Protein AF-A0AAN6F2I3-F1 (afdb_monomer_lite)

Radius of gyration: 40.28 Å; chains: 1; bounding box: 89×44×110 Å

pLDDT: mean 79.81, std 18.04, range [42.03, 98.75]

Sequence (173 aa):
MAETFLTNSAEDGSGARQRSKIVDVCNLVVGLQQGQFQLVSQMETLVLAQKQLLLAQEQLEQRVATLVEELREQRQAACPGTGMAGPALRFDAGSRLTGTFELLEMLLRELPNETTLVFQRVNNQFKSVVAESCLLQHKLFFETGPLALSPVDLILNPVLTKKSPTATELDVN

Structure (mmCIF, N/CA/C/O backbone):
data_AF-A0AAN6F2I3-F1
#
_entry.id   AF-A0AAN6F2I3-F1
#
loop_
_atom_site.group_PDB
_atom_site.id
_atom_site.type_symbol
_atom_site.label_atom_id
_atom_site.label_alt_id
_atom_site.label_comp_id
_atom_site.label_asym_id
_atom_site.label_entity_id
_atom_site.label_seq_id
_atom_site.pdbx_PDB_ins_code
_atom_site.Cartn_x
_atom_site.Cartn_y
_atom_site.Cartn_z
_atom_site.occupancy
_atom_site.B_iso_or_equiv
_atom_site.auth_seq_id
_atom_site.auth_comp_id
_atom_site.auth_asym_id
_atom_site.auth_atom_id
_atom_site.pdbx_PDB_model_num
ATOM 1 N N . MET A 1 1 ? -25.743 -15.311 76.549 1.00 42.03 1 MET A N 1
ATOM 2 C CA . MET A 1 1 ? -26.401 -14.048 76.946 1.00 42.03 1 MET A CA 1
ATOM 3 C C . MET A 1 1 ? -26.575 -13.271 75.658 1.00 42.03 1 MET A C 1
ATOM 5 O O . MET A 1 1 ? -25.568 -12.987 75.031 1.00 42.03 1 MET A O 1
ATOM 9 N N . ALA A 1 2 ? -27.748 -13.428 75.039 1.00 50.75 2 ALA A N 1
ATOM 10 C CA . ALA A 1 2 ? -28.833 -12.432 75.050 1.00 50.75 2 ALA A CA 1
ATOM 11 C C . ALA A 1 2 ? -28.412 -11.235 74.172 1.00 50.75 2 ALA A C 1
ATOM 13 O O . ALA A 1 2 ? -27.363 -10.661 74.403 1.00 50.75 2 ALA A O 1
ATOM 14 N N . GLU A 1 3 ? -29.108 -10.879 73.099 1.00 46.84 3 GLU A N 1
ATOM 15 C CA . GLU A 1 3 ? -30.545 -10.634 73.068 1.00 46.84 3 GLU A CA 1
ATOM 16 C C . GLU A 1 3 ? -31.153 -10.925 71.689 1.00 46.84 3 GLU A C 1
ATOM 18 O O . GLU A 1 3 ? -30.798 -10.346 70.666 1.00 46.84 3 GLU A O 1
ATOM 23 N N . THR A 1 4 ? -32.129 -11.825 71.699 1.00 57.75 4 THR A N 1
ATOM 24 C CA . THR A 1 4 ? -33.273 -11.844 70.791 1.00 57.75 4 THR A CA 1
ATOM 25 C C . THR A 1 4 ? -34.166 -10.653 71.114 1.00 57.75 4 THR A C 1
ATOM 27 O O . THR A 1 4 ? -34.719 -10.613 72.212 1.00 57.75 4 THR A O 1
ATOM 30 N N . PHE A 1 5 ? -34.366 -9.734 70.172 1.00 56.53 5 PHE A N 1
ATOM 31 C CA . PHE A 1 5 ? -35.461 -8.772 70.245 1.00 56.53 5 PHE A CA 1
ATOM 32 C C . PHE A 1 5 ? -36.005 -8.410 68.862 1.00 56.53 5 PHE A C 1
ATOM 34 O O . PHE A 1 5 ? -35.253 -8.218 67.910 1.00 56.53 5 PHE A O 1
ATOM 41 N N . LEU A 1 6 ? -37.332 -8.244 68.862 1.00 49.88 6 LEU A N 1
ATOM 42 C CA . LEU A 1 6 ? -38.238 -7.664 67.864 1.00 49.88 6 LEU A CA 1
ATOM 43 C C . LEU A 1 6 ? -38.905 -8.677 66.921 1.00 49.88 6 LEU A C 1
ATOM 45 O O . LEU A 1 6 ? -38.376 -9.050 65.883 1.00 49.88 6 LEU A O 1
ATOM 49 N N . THR A 1 7 ? -39.988 -9.321 67.364 1.00 54.44 7 THR A N 1
ATOM 50 C CA . THR A 1 7 ? -41.394 -8.842 67.365 1.00 54.44 7 THR A CA 1
ATOM 51 C C . THR A 1 7 ? -41.930 -8.508 65.977 1.00 54.44 7 THR A C 1
ATOM 53 O O . THR A 1 7 ? -41.748 -7.412 65.452 1.00 54.44 7 THR A O 1
ATOM 56 N N . ASN A 1 8 ? -42.666 -9.487 65.454 1.00 47.75 8 ASN A N 1
ATOM 57 C CA . ASN A 1 8 ? -43.595 -9.389 64.341 1.00 47.75 8 ASN A CA 1
ATOM 58 C C . ASN A 1 8 ? -44.690 -8.358 64.664 1.00 47.75 8 ASN A C 1
ATOM 60 O O . ASN A 1 8 ? -45.536 -8.611 65.523 1.00 47.75 8 ASN A O 1
ATOM 64 N N . SER A 1 9 ? -44.674 -7.218 63.973 1.00 52.00 9 SER A N 1
ATOM 65 C CA . SER A 1 9 ? -45.794 -6.272 63.923 1.00 52.00 9 SER A CA 1
ATOM 66 C C . SER A 1 9 ? -46.546 -6.443 62.608 1.00 52.00 9 SER A C 1
ATOM 68 O O . SER A 1 9 ? -45.938 -6.584 61.549 1.00 52.00 9 SER A O 1
ATOM 70 N N . ALA A 1 10 ? -47.871 -6.454 62.726 1.00 53.94 10 ALA A N 1
ATOM 71 C CA . ALA A 1 10 ? -48.843 -6.724 61.681 1.00 53.94 10 ALA A CA 1
ATOM 72 C C . ALA A 1 10 ? -48.691 -5.818 60.447 1.00 53.94 10 ALA A C 1
ATOM 74 O O . ALA A 1 10 ? -48.431 -4.618 60.547 1.00 53.94 10 ALA A O 1
ATOM 75 N N . GLU A 1 11 ? -48.866 -6.438 59.284 1.00 54.47 11 GLU A N 1
ATOM 76 C CA . GLU A 1 11 ? -48.701 -5.860 57.959 1.00 54.47 11 GLU A CA 1
ATOM 77 C C . GLU A 1 11 ? -49.882 -4.961 57.564 1.00 54.47 11 GLU A C 1
ATOM 79 O O . GLU A 1 11 ? -50.941 -5.438 57.162 1.00 54.47 11 GLU A O 1
ATOM 84 N N . ASP A 1 12 ? -49.662 -3.647 57.582 1.00 56.66 12 ASP A N 1
ATOM 85 C CA . ASP A 1 12 ? -50.376 -2.723 56.701 1.00 56.66 12 ASP A CA 1
ATOM 86 C C . ASP A 1 12 ? -49.749 -2.819 55.296 1.00 56.66 12 ASP A C 1
ATOM 88 O O . ASP A 1 12 ? -48.651 -2.311 55.036 1.00 56.66 12 ASP A O 1
ATOM 92 N N . GLY A 1 13 ? -50.446 -3.471 54.358 1.00 57.22 13 GLY A N 1
ATOM 93 C CA . GLY A 1 13 ? -49.983 -3.789 52.991 1.00 57.22 13 GLY A CA 1
ATOM 94 C C . GLY A 1 13 ? -49.623 -2.595 52.085 1.00 57.22 13 GLY A C 1
ATOM 95 O O . GLY A 1 13 ? -49.248 -2.780 50.926 1.00 57.22 13 GLY A O 1
ATOM 96 N N . SER A 1 14 ? -49.693 -1.366 52.598 1.00 58.44 14 SER A N 1
ATOM 97 C CA . SER A 1 14 ? -49.269 -0.142 51.908 1.00 58.44 14 SER A CA 1
ATOM 98 C C . SER A 1 14 ? -47.739 0.056 51.934 1.00 58.44 14 SER A C 1
ATOM 100 O O . SER A 1 14 ? -47.150 0.525 50.957 1.00 58.44 14 SER A O 1
ATOM 102 N N . GLY A 1 15 ? -47.053 -0.386 52.999 1.00 60.25 15 GLY A N 1
ATOM 103 C CA . GLY A 1 15 ? -45.609 -0.162 53.180 1.00 60.25 15 GLY A CA 1
ATOM 104 C C . GLY A 1 15 ? -44.704 -0.996 52.261 1.00 60.25 15 GLY A C 1
ATOM 105 O O . GLY A 1 15 ? -43.630 -0.540 51.857 1.00 60.25 15 GLY A O 1
ATOM 106 N N . ALA A 1 16 ? -45.143 -2.196 51.867 1.00 63.47 16 ALA A N 1
ATOM 107 C CA . ALA A 1 16 ? -44.365 -3.097 51.012 1.00 63.47 16 ALA A CA 1
ATOM 108 C C . ALA A 1 16 ? -44.153 -2.528 49.595 1.00 63.47 16 ALA A C 1
ATOM 110 O O . ALA A 1 16 ? -43.057 -2.617 49.037 1.00 63.47 16 ALA A O 1
ATOM 111 N N . ARG A 1 17 ? -45.166 -1.846 49.035 1.00 68.50 17 ARG A N 1
ATOM 112 C CA . ARG A 1 17 ? -45.063 -1.206 47.711 1.00 68.50 17 ARG A CA 1
ATOM 113 C C . ARG A 1 17 ? -44.094 -0.027 47.691 1.00 68.50 17 ARG A C 1
ATOM 115 O O . ARG A 1 17 ? -43.476 0.230 46.660 1.00 68.50 17 ARG A O 1
ATOM 122 N N . GLN A 1 18 ? -43.953 0.694 48.801 1.00 71.50 18 GLN A N 1
ATOM 123 C CA . GLN A 1 18 ? -43.062 1.852 48.869 1.00 71.50 18 GLN A CA 1
ATOM 124 C C . GLN A 1 18 ? -41.592 1.436 49.023 1.00 71.50 18 GLN A C 1
ATOM 126 O O . GLN A 1 18 ? -40.721 2.066 48.428 1.00 71.50 18 GLN A O 1
ATOM 131 N N . ARG A 1 19 ? -41.318 0.327 49.726 1.00 76.31 19 ARG A N 1
ATOM 132 C CA . ARG A 1 19 ? -39.964 -0.244 49.837 1.00 76.31 19 ARG A CA 1
ATOM 133 C C . ARG A 1 19 ? -39.429 -0.768 48.502 1.00 76.31 19 ARG A C 1
ATOM 135 O O . ARG A 1 19 ? -38.264 -0.529 48.204 1.00 76.31 19 ARG A O 1
ATOM 142 N N . SER A 1 20 ? -40.276 -1.388 47.675 1.00 82.38 20 SER A N 1
ATOM 143 C CA . SER A 1 20 ? -39.882 -1.862 46.334 1.00 82.38 20 SER A CA 1
ATOM 144 C C . SER A 1 20 ? -39.335 -0.728 45.460 1.00 82.38 20 SER A C 1
ATOM 146 O O . SER A 1 20 ? -38.250 -0.845 44.904 1.00 82.38 20 SER A O 1
ATOM 148 N N . LYS A 1 21 ? -40.029 0.418 45.419 1.00 86.44 21 LYS A N 1
ATOM 149 C CA . LYS A 1 21 ? -39.630 1.561 44.580 1.00 86.44 21 LYS A CA 1
ATOM 150 C C . LYS A 1 21 ? -38.278 2.159 44.976 1.00 86.44 21 LYS A C 1
ATOM 152 O O . LYS A 1 21 ? -37.558 2.649 44.115 1.00 86.44 21 LYS A O 1
ATOM 157 N N . ILE A 1 22 ? -37.936 2.141 46.266 1.00 84.69 22 ILE A N 1
ATOM 158 C CA . ILE A 1 22 ? -36.651 2.667 46.754 1.00 84.69 22 ILE A CA 1
ATOM 159 C C . ILE A 1 22 ? -35.502 1.763 46.296 1.00 84.69 22 ILE A C 1
ATOM 161 O O . ILE A 1 22 ? -34.487 2.267 45.824 1.00 84.69 22 ILE A O 1
ATOM 165 N N . VAL A 1 23 ? -35.680 0.441 46.377 1.00 88.44 23 VAL A N 1
ATOM 166 C CA . VAL A 1 23 ? -34.676 -0.533 45.921 1.00 88.44 23 VAL A CA 1
ATOM 167 C C . VAL A 1 23 ? -34.425 -0.397 44.417 1.00 88.44 23 VAL A C 1
ATOM 169 O O . VAL A 1 23 ? -33.270 -0.368 43.996 1.00 88.44 23 VAL A O 1
ATOM 172 N N . ASP A 1 24 ? -35.481 -0.220 43.621 1.00 92.00 24 ASP A N 1
ATOM 173 C CA . ASP A 1 24 ? -35.364 -0.040 42.168 1.00 92.00 24 ASP A CA 1
ATOM 174 C C . ASP A 1 24 ? -34.575 1.230 41.803 1.00 92.00 24 ASP A C 1
ATOM 176 O O . ASP A 1 24 ? -33.697 1.196 40.939 1.00 92.00 24 ASP A O 1
ATOM 180 N N . VAL A 1 25 ? -34.825 2.344 42.504 1.00 92.00 25 VAL A N 1
ATOM 181 C CA . VAL A 1 25 ? -34.080 3.600 42.304 1.00 92.00 25 VAL A CA 1
ATOM 182 C C . VAL A 1 25 ? -32.615 3.448 42.720 1.00 92.00 25 VAL A C 1
ATOM 184 O O . VAL A 1 25 ? -31.730 3.890 41.988 1.00 92.00 25 VAL A O 1
ATOM 187 N N . CYS A 1 26 ? -32.329 2.795 43.851 1.00 92.00 26 CYS A N 1
ATOM 188 C CA . CYS A 1 26 ? -30.953 2.543 44.285 1.00 92.00 26 CYS A CA 1
ATOM 189 C C . CYS A 1 26 ? -30.178 1.692 43.267 1.00 92.00 26 CYS A C 1
ATOM 191 O O . CYS A 1 26 ? -29.056 2.048 42.911 1.00 92.00 26 CYS A O 1
ATOM 193 N N . ASN A 1 27 ? -30.785 0.622 42.746 1.00 92.94 27 ASN A N 1
ATOM 194 C CA . ASN A 1 27 ? -30.164 -0.231 41.730 1.00 92.94 27 ASN A CA 1
ATOM 195 C C . ASN A 1 27 ? -29.877 0.537 40.432 1.00 92.94 27 ASN A C 1
ATOM 197 O O . ASN A 1 27 ? -28.807 0.372 39.846 1.00 92.94 27 ASN A O 1
ATOM 201 N N . LEU A 1 28 ? -30.792 1.416 40.007 1.00 94.69 28 LEU A N 1
ATOM 202 C CA . LEU A 1 28 ? -30.591 2.258 38.827 1.00 94.69 28 LEU A CA 1
ATOM 203 C C . LEU A 1 28 ? -29.413 3.228 39.008 1.00 94.69 28 LEU A C 1
ATOM 205 O O . LEU A 1 28 ? -28.591 3.370 38.104 1.00 94.69 28 LEU A O 1
ATOM 209 N N . VAL A 1 29 ? -29.306 3.874 40.174 1.00 95.00 29 VAL A N 1
ATOM 210 C CA . VAL A 1 29 ? -28.205 4.806 40.474 1.00 95.00 29 VAL A CA 1
ATOM 211 C C . VAL A 1 29 ? -26.861 4.079 40.507 1.00 95.00 29 VAL A C 1
ATOM 213 O O . VAL A 1 29 ? -25.897 4.564 39.916 1.00 95.00 29 VAL A O 1
ATOM 216 N N . VAL A 1 30 ? -26.796 2.901 41.135 1.00 94.75 30 VAL A N 1
ATOM 217 C CA . VAL A 1 30 ? -25.574 2.080 41.165 1.00 94.75 30 VAL A CA 1
ATOM 218 C C . VAL A 1 30 ? -25.179 1.643 39.754 1.00 94.75 30 VAL A C 1
ATOM 220 O O . VAL A 1 30 ? -24.015 1.778 39.381 1.00 94.75 30 VAL A O 1
ATOM 223 N N . GLY A 1 31 ? -26.141 1.199 38.939 1.00 94.94 31 GLY A N 1
ATOM 224 C CA . GLY A 1 31 ? -25.890 0.828 37.545 1.00 94.94 31 GLY A CA 1
ATOM 225 C C . GLY A 1 31 ? -25.352 1.993 36.707 1.00 94.94 31 GLY A C 1
ATOM 226 O O . GLY A 1 31 ? -24.391 1.822 35.957 1.00 94.94 31 GLY A O 1
ATOM 227 N N . LEU A 1 32 ? -25.909 3.197 36.878 1.00 95.69 32 LEU A N 1
ATOM 228 C CA . LEU A 1 32 ? -25.421 4.407 36.206 1.00 95.69 32 LEU A CA 1
ATOM 229 C C . LEU A 1 32 ? -24.001 4.782 36.645 1.00 95.69 32 LEU A C 1
ATOM 231 O O . LEU A 1 32 ? -23.166 5.088 35.794 1.00 95.69 32 LEU A O 1
ATOM 235 N N . GLN A 1 33 ? -23.702 4.725 37.945 1.00 93.25 33 GLN A N 1
ATOM 236 C CA . GLN A 1 33 ? -22.355 4.998 38.456 1.00 93.25 33 GLN A CA 1
ATOM 237 C C . GLN A 1 33 ? -21.333 3.979 37.942 1.00 93.25 33 GLN A C 1
ATOM 239 O O . GLN A 1 33 ? -20.237 4.358 37.526 1.00 93.25 33 GLN A O 1
ATOM 244 N N . GLN A 1 34 ? -21.698 2.696 37.906 1.00 94.50 34 GLN A N 1
ATOM 245 C CA . GLN A 1 34 ? -20.832 1.644 37.383 1.00 94.50 34 GLN A CA 1
ATOM 246 C C . GLN A 1 34 ? -20.574 1.818 35.880 1.00 94.50 34 GLN A C 1
ATOM 248 O O . GLN A 1 34 ? -19.431 1.699 35.438 1.00 94.50 34 GLN A O 1
ATOM 253 N N . GLY A 1 35 ? -21.605 2.177 35.108 1.00 95.31 35 GLY A N 1
ATOM 254 C CA . GLY A 1 35 ? -21.466 2.499 33.687 1.00 95.31 35 GLY A CA 1
ATOM 255 C C . GLY A 1 35 ? -20.547 3.699 33.438 1.00 95.31 35 GLY A C 1
ATOM 256 O O . GLY A 1 35 ? -19.695 3.646 32.553 1.00 95.31 35 GLY A O 1
ATOM 257 N N . GLN A 1 36 ? -20.653 4.757 34.251 1.00 95.94 36 GLN A N 1
ATOM 258 C CA . GLN A 1 36 ? -19.755 5.914 34.164 1.00 95.94 36 GLN A CA 1
ATOM 259 C C . GLN A 1 36 ? -18.302 5.544 34.473 1.00 95.94 36 GLN A C 1
ATOM 261 O O . GLN A 1 36 ? -17.404 5.942 33.732 1.00 95.94 36 GLN A O 1
ATOM 266 N N . PHE A 1 37 ? -18.061 4.750 35.520 1.00 97.25 37 PHE A N 1
ATOM 267 C CA . PHE A 1 37 ? -16.713 4.287 35.853 1.00 97.25 37 PHE A CA 1
ATOM 268 C C . PHE A 1 37 ? -16.102 3.448 34.722 1.00 97.25 37 PHE A C 1
ATOM 270 O O . PHE A 1 37 ? -14.944 3.643 34.349 1.00 97.25 37 PHE A O 1
ATOM 277 N N . GLN A 1 38 ? -16.896 2.557 34.122 1.00 96.69 38 GLN A N 1
ATOM 278 C CA . GLN A 1 38 ? -16.449 1.737 33.000 1.00 96.69 38 GLN A CA 1
ATOM 279 C C . GLN A 1 38 ? -16.112 2.585 31.766 1.00 96.69 38 GLN A C 1
ATOM 281 O O . GLN A 1 38 ? -15.097 2.331 31.120 1.00 96.69 38 GLN A O 1
ATOM 286 N N . LEU A 1 39 ? -16.911 3.616 31.468 1.00 97.75 39 LEU A N 1
ATOM 287 C CA . LEU A 1 39 ? -16.648 4.541 30.362 1.00 97.75 39 LEU A CA 1
ATOM 288 C C . LEU A 1 39 ? -15.332 5.308 30.564 1.00 97.75 39 LEU A C 1
ATOM 290 O O . LEU A 1 39 ? -14.537 5.418 29.633 1.00 97.75 39 LEU A O 1
ATOM 294 N N . VAL A 1 40 ? -15.077 5.807 31.779 1.00 97.81 40 VAL A N 1
ATOM 295 C CA . VAL A 1 40 ? -13.830 6.522 32.105 1.00 97.81 40 VAL A CA 1
ATOM 296 C C . VAL A 1 40 ? -12.627 5.594 31.960 1.00 97.81 40 VAL A C 1
ATOM 298 O O . VAL A 1 40 ? -11.662 5.952 31.287 1.00 97.81 40 VAL A O 1
ATOM 301 N N . SER A 1 41 ? -12.716 4.373 32.493 1.00 97.50 41 SER A N 1
ATOM 302 C CA . SER A 1 41 ? -11.653 3.374 32.352 1.00 97.50 41 SER A CA 1
ATOM 303 C C . SER A 1 41 ? -11.368 3.040 30.881 1.00 97.50 41 SER A C 1
ATOM 305 O O . SER A 1 41 ? -10.211 3.002 30.464 1.00 97.50 41 SER A O 1
ATOM 307 N N . GLN A 1 42 ? -12.407 2.875 30.055 1.00 98.00 42 GLN A N 1
ATOM 308 C CA . GLN A 1 42 ? -12.233 2.663 28.615 1.00 98.00 42 GLN A CA 1
ATOM 309 C C . GLN A 1 42 ? -11.566 3.862 27.936 1.00 98.00 42 GLN A C 1
ATOM 311 O O . GLN A 1 42 ? -10.655 3.680 27.126 1.00 98.00 42 GLN A O 1
ATOM 316 N N . MET A 1 43 ? -11.964 5.086 28.285 1.00 98.38 43 MET A N 1
ATOM 317 C CA . MET A 1 43 ? -11.375 6.294 27.714 1.00 98.38 43 MET A CA 1
ATOM 318 C C . MET A 1 43 ? -9.882 6.407 28.045 1.00 98.38 43 MET A C 1
ATOM 320 O O . MET A 1 43 ? -9.087 6.719 27.162 1.00 98.38 43 MET A O 1
ATOM 324 N N . GLU A 1 44 ? -9.476 6.071 29.270 1.00 98.25 44 GLU A N 1
ATOM 325 C CA . GLU A 1 44 ? -8.062 6.031 29.661 1.00 98.25 44 GLU A CA 1
ATOM 326 C C . GLU A 1 44 ? -7.268 5.010 28.840 1.00 98.25 44 GLU A C 1
ATOM 328 O O . GLU A 1 44 ? -6.194 5.334 28.328 1.00 98.25 44 GLU A O 1
ATOM 333 N N . THR A 1 45 ? -7.809 3.801 28.641 1.00 98.00 45 THR A N 1
ATOM 334 C CA . THR A 1 45 ? -7.142 2.787 27.805 1.00 98.00 45 THR A CA 1
ATOM 335 C C . THR A 1 45 ? -6.989 3.242 26.356 1.00 98.00 45 THR A C 1
ATOM 337 O O . THR A 1 45 ? -5.941 3.019 25.748 1.00 98.00 45 THR A O 1
ATOM 340 N N . LEU A 1 46 ? -7.993 3.939 25.817 1.00 98.62 46 LEU A N 1
ATOM 341 C CA . LEU A 1 46 ? -7.975 4.448 24.450 1.00 98.62 46 LEU A CA 1
ATOM 342 C C . LEU A 1 46 ? -6.957 5.582 24.283 1.00 98.62 46 LEU A C 1
ATOM 344 O O . LEU A 1 46 ? -6.203 5.587 23.311 1.00 98.62 46 LEU A O 1
ATOM 348 N N . VAL A 1 47 ? -6.873 6.499 25.251 1.00 98.62 47 VAL A N 1
ATOM 349 C CA . VAL A 1 47 ? -5.857 7.566 25.267 1.00 98.62 47 VAL A CA 1
ATOM 350 C C . VAL A 1 47 ? -4.447 6.974 25.333 1.00 98.62 47 VAL A C 1
ATOM 352 O O . VAL A 1 47 ? -3.537 7.431 24.637 1.00 98.62 47 VAL A O 1
ATOM 355 N N . LEU A 1 48 ? -4.254 5.925 26.132 1.00 98.62 48 LEU A N 1
ATOM 356 C CA . LEU A 1 48 ? -2.958 5.265 26.263 1.00 98.62 48 LEU A CA 1
ATOM 357 C C . LEU A 1 48 ? -2.561 4.547 24.963 1.00 98.62 48 LEU A C 1
ATOM 359 O O . LEU A 1 48 ? -1.430 4.704 24.500 1.00 98.62 48 LEU A O 1
ATOM 363 N N . ALA A 1 49 ? -3.501 3.844 24.325 1.00 98.06 49 ALA A N 1
ATOM 364 C CA . ALA A 1 49 ? -3.293 3.215 23.021 1.00 98.06 49 ALA A CA 1
ATOM 365 C C . ALA A 1 49 ? -2.968 4.246 21.924 1.00 98.06 49 ALA A C 1
ATOM 367 O O . ALA A 1 49 ? -2.043 4.045 21.137 1.00 98.06 49 ALA A O 1
ATOM 368 N N . GLN A 1 50 ? -3.664 5.388 21.908 1.00 98.44 50 GLN A N 1
ATOM 369 C CA . GLN A 1 50 ? -3.389 6.474 20.966 1.00 98.44 50 GLN A CA 1
ATOM 370 C C . GLN A 1 50 ? -1.963 7.017 21.131 1.00 98.44 50 GLN A C 1
ATOM 372 O O . GLN A 1 50 ? -1.254 7.220 20.144 1.00 98.44 50 GLN A O 1
ATOM 377 N N . LYS A 1 51 ? -1.511 7.207 22.376 1.00 98.62 51 LYS A N 1
ATOM 378 C CA . LYS A 1 51 ? -0.146 7.664 22.664 1.00 98.62 51 LYS A CA 1
ATOM 379 C C . LYS A 1 51 ? 0.909 6.663 22.186 1.00 98.62 51 LYS A C 1
ATOM 381 O O . LYS A 1 51 ? 1.935 7.071 21.649 1.00 98.62 51 LYS A O 1
ATOM 386 N N . GLN A 1 52 ? 0.667 5.365 22.368 1.00 98.38 52 GLN A N 1
ATOM 387 C CA . GLN A 1 52 ? 1.571 4.321 21.874 1.00 98.38 52 GLN A CA 1
ATOM 388 C C . GLN A 1 52 ? 1.670 4.329 20.346 1.00 98.38 52 GLN A C 1
ATOM 390 O O . GLN A 1 52 ? 2.767 4.202 19.808 1.00 98.38 52 GLN A O 1
ATOM 395 N N . LEU A 1 53 ? 0.547 4.529 19.652 1.00 98.62 53 LEU A N 1
ATOM 396 C CA . LEU A 1 53 ? 0.522 4.592 18.193 1.00 98.62 53 LEU A CA 1
ATOM 397 C C . LEU A 1 53 ? 1.308 5.795 17.656 1.00 98.62 53 LEU A C 1
ATOM 399 O O . LEU A 1 53 ? 2.058 5.649 16.694 1.00 98.62 53 LEU A O 1
ATOM 403 N N . LEU A 1 54 ? 1.206 6.951 18.318 1.00 98.75 54 LEU A N 1
ATOM 404 C CA . LEU A 1 54 ? 1.980 8.142 17.959 1.00 98.75 54 LEU A CA 1
ATOM 405 C C . LEU A 1 54 ? 3.496 7.897 18.075 1.00 98.75 54 LEU A C 1
ATOM 407 O O . LEU A 1 54 ? 4.253 8.240 17.172 1.00 98.75 54 LEU A O 1
ATOM 411 N N . LEU A 1 55 ? 3.935 7.244 19.156 1.00 98.75 55 LEU A N 1
ATOM 41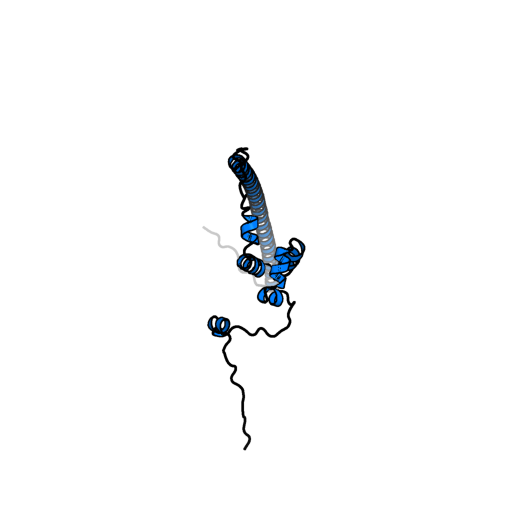2 C CA . LEU A 1 55 ? 5.346 6.887 19.343 1.00 98.75 55 LEU A CA 1
ATOM 413 C C . LEU A 1 55 ? 5.833 5.884 18.288 1.00 98.75 55 LEU A C 1
ATOM 415 O O . LEU A 1 55 ? 6.948 6.003 17.787 1.00 98.75 55 LEU A O 1
ATOM 419 N N . ALA A 1 56 ? 5.003 4.901 17.933 1.00 97.94 56 ALA A N 1
ATOM 420 C CA . ALA A 1 56 ? 5.339 3.934 16.891 1.00 97.94 56 ALA A CA 1
ATOM 421 C C . ALA A 1 56 ? 5.485 4.602 15.512 1.00 97.94 56 ALA A C 1
ATOM 423 O O . ALA A 1 56 ? 6.365 4.224 14.737 1.00 97.94 56 ALA A O 1
ATOM 424 N N . GLN A 1 57 ? 4.660 5.612 15.217 1.00 98.19 57 GLN A N 1
ATOM 425 C CA . GLN A 1 57 ? 4.775 6.395 13.988 1.00 98.19 57 GLN A CA 1
ATOM 426 C C . GLN A 1 57 ? 6.107 7.153 13.928 1.00 98.19 57 GLN A C 1
ATOM 428 O O . GLN A 1 57 ? 6.812 7.057 12.926 1.00 98.19 57 GLN A O 1
ATOM 433 N N . GLU A 1 58 ? 6.489 7.841 15.006 1.00 98.62 58 GLU A N 1
ATOM 434 C CA . GLU A 1 58 ? 7.757 8.580 15.068 1.00 98.62 58 GLU A CA 1
ATOM 435 C C . GLU A 1 58 ? 8.967 7.653 14.852 1.00 98.62 58 GLU A C 1
ATOM 437 O O . GLU A 1 58 ? 9.892 7.973 14.105 1.00 98.62 58 GLU A O 1
ATOM 442 N N . GLN A 1 59 ? 8.938 6.450 15.432 1.00 98.56 59 GLN A N 1
ATOM 443 C CA . GLN A 1 59 ? 9.984 5.447 15.210 1.00 98.56 59 GLN A CA 1
ATOM 444 C C . GLN A 1 59 ? 10.067 4.984 13.750 1.00 98.56 59 GLN A C 1
ATOM 446 O O . GLN A 1 59 ? 11.162 4.724 13.243 1.00 98.56 59 GLN A O 1
ATOM 451 N N . LEU A 1 60 ? 8.927 4.859 13.066 1.00 98.38 60 LEU A N 1
ATOM 452 C CA . LEU A 1 60 ? 8.905 4.486 11.656 1.00 98.38 60 LEU A CA 1
ATOM 453 C C . LEU A 1 60 ? 9.492 5.601 10.784 1.00 98.38 60 LEU A C 1
ATOM 455 O O . LEU A 1 60 ? 10.289 5.312 9.895 1.00 98.38 60 LEU A O 1
ATOM 459 N N . GLU A 1 61 ? 9.154 6.858 11.069 1.00 98.19 61 GLU A N 1
ATOM 460 C CA . GLU A 1 61 ? 9.705 8.023 10.366 1.00 98.19 61 GLU A CA 1
ATOM 461 C C . GLU A 1 61 ? 11.228 8.109 10.533 1.00 98.19 61 GLU A C 1
ATOM 463 O O . GLU A 1 61 ? 11.949 8.288 9.549 1.00 98.19 61 GLU A O 1
ATOM 468 N N . GLN A 1 62 ? 11.736 7.865 11.745 1.00 98.50 62 GLN A N 1
ATOM 469 C CA . GLN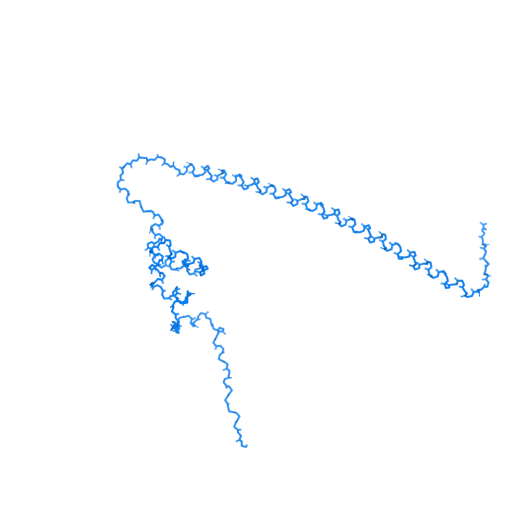 A 1 62 ? 13.177 7.780 12.003 1.00 98.50 62 GLN A CA 1
ATOM 470 C C . GLN A 1 62 ? 13.837 6.651 11.198 1.00 98.50 62 GLN A C 1
ATOM 472 O O . GLN A 1 62 ? 14.869 6.870 10.565 1.00 98.50 62 GLN A O 1
ATOM 477 N N . ARG A 1 63 ? 13.226 5.458 11.152 1.00 98.38 63 ARG A N 1
ATOM 478 C CA . ARG A 1 63 ? 13.737 4.331 10.351 1.00 98.38 63 ARG A CA 1
ATOM 479 C C . ARG A 1 63 ? 13.763 4.636 8.858 1.00 98.38 63 ARG A C 1
ATOM 481 O O . ARG A 1 63 ? 14.728 4.278 8.187 1.00 98.38 63 ARG A O 1
ATOM 488 N N . VAL A 1 64 ? 12.722 5.281 8.334 1.00 98.31 64 VAL A N 1
ATOM 489 C CA . VAL A 1 64 ? 12.673 5.693 6.926 1.00 98.31 64 VAL A CA 1
ATOM 490 C C . VAL A 1 64 ? 13.792 6.690 6.630 1.00 98.31 64 VAL A C 1
ATOM 492 O O . VAL A 1 64 ? 14.489 6.519 5.634 1.00 98.31 64 VAL A O 1
ATOM 495 N N . ALA A 1 65 ? 14.024 7.672 7.506 1.00 97.94 65 ALA A N 1
ATOM 496 C CA . ALA A 1 65 ? 15.122 8.624 7.344 1.00 97.94 65 ALA A CA 1
ATOM 497 C C . ALA A 1 65 ? 16.497 7.929 7.316 1.00 97.94 65 ALA A C 1
ATOM 499 O O . ALA A 1 65 ? 17.311 8.226 6.443 1.00 97.94 65 ALA A O 1
ATOM 500 N N . THR A 1 66 ? 16.736 6.955 8.201 1.00 98.19 66 THR A N 1
ATOM 501 C CA . THR A 1 66 ? 17.979 6.163 8.198 1.00 98.19 66 THR A CA 1
ATOM 502 C C . THR A 1 66 ? 18.161 5.385 6.895 1.00 98.19 66 THR A C 1
ATOM 504 O O . THR A 1 66 ? 19.220 5.470 6.279 1.00 98.19 66 THR A O 1
ATOM 507 N N . LEU A 1 67 ? 17.124 4.684 6.424 1.00 98.19 67 LEU A N 1
ATOM 508 C CA . LEU A 1 67 ? 17.190 3.915 5.174 1.00 98.19 67 LEU A CA 1
ATOM 509 C C . LEU A 1 67 ? 17.442 4.802 3.948 1.00 98.19 67 LEU A C 1
ATOM 511 O O . LEU A 1 67 ? 18.112 4.383 3.003 1.00 98.19 67 LEU A O 1
ATOM 515 N N . VAL A 1 68 ? 16.906 6.025 3.943 1.00 97.94 68 VAL A N 1
ATOM 516 C CA . VAL A 1 68 ? 17.142 6.989 2.863 1.00 97.94 68 VAL A CA 1
ATOM 517 C C . VAL A 1 68 ? 18.611 7.409 2.815 1.00 97.94 68 VAL A C 1
ATOM 519 O O . VAL A 1 68 ? 19.185 7.430 1.724 1.00 97.94 68 VAL A O 1
ATOM 522 N N . GLU A 1 69 ? 19.239 7.690 3.960 1.00 97.62 69 GLU A N 1
ATOM 523 C CA . GLU A 1 69 ? 20.671 8.009 3.999 1.00 97.62 69 GLU A CA 1
ATOM 524 C C . GLU A 1 69 ? 21.543 6.802 3.628 1.00 97.62 69 GLU A C 1
ATOM 526 O O . GLU A 1 69 ? 22.452 6.950 2.813 1.00 97.62 69 GLU A O 1
ATOM 531 N N . GLU A 1 70 ? 21.216 5.591 4.088 1.00 96.69 70 GLU A N 1
ATOM 532 C CA . GLU A 1 70 ? 21.927 4.369 3.675 1.00 96.69 70 GLU A CA 1
ATOM 533 C C . GLU A 1 70 ? 21.862 4.151 2.152 1.00 96.69 70 GLU A C 1
ATOM 535 O O . GLU A 1 70 ? 22.873 3.866 1.505 1.00 96.69 70 GLU A O 1
ATOM 540 N N . LEU A 1 71 ? 20.690 4.338 1.535 1.00 94.75 71 LEU A N 1
ATOM 541 C CA . LEU A 1 71 ? 20.545 4.270 0.076 1.00 94.75 71 LEU A CA 1
ATOM 542 C C . LEU A 1 71 ? 21.337 5.372 -0.637 1.00 94.75 71 LEU A C 1
ATOM 544 O O . LEU A 1 71 ? 21.869 5.151 -1.732 1.00 94.75 71 LEU A O 1
ATOM 548 N N . ARG A 1 72 ? 21.420 6.566 -0.042 1.00 95.50 72 ARG A N 1
ATOM 549 C CA . ARG A 1 72 ? 22.216 7.680 -0.567 1.00 95.50 72 ARG A CA 1
ATOM 550 C C . ARG A 1 72 ? 23.704 7.334 -0.561 1.00 95.50 72 ARG A C 1
ATOM 552 O O . ARG A 1 72 ? 24.375 7.567 -1.567 1.00 95.50 72 ARG A O 1
ATOM 559 N N . GLU A 1 73 ? 24.199 6.734 0.517 1.00 93.50 73 GLU A N 1
ATOM 560 C CA . GLU A 1 73 ? 25.581 6.258 0.641 1.00 93.50 73 GLU A CA 1
ATOM 561 C C . GLU A 1 73 ? 25.888 5.136 -0.358 1.00 93.50 73 GLU A C 1
ATOM 563 O O . GLU A 1 73 ? 26.893 5.204 -1.070 1.00 93.50 73 GLU A O 1
ATOM 568 N N . GLN A 1 74 ? 24.985 4.161 -0.515 1.00 91.88 74 GLN A N 1
ATOM 569 C CA . GLN A 1 74 ? 25.128 3.102 -1.523 1.00 91.88 74 GLN A CA 1
ATOM 570 C C . GLN A 1 74 ? 25.221 3.669 -2.945 1.00 91.88 74 GLN A C 1
ATOM 572 O O . GLN A 1 74 ? 26.055 3.230 -3.738 1.00 91.88 74 GLN A O 1
ATOM 577 N N . ARG A 1 75 ? 24.407 4.683 -3.273 1.00 87.62 75 ARG A N 1
ATOM 578 C CA . ARG A 1 75 ? 24.476 5.364 -4.575 1.00 87.62 75 ARG A CA 1
ATOM 579 C C . ARG A 1 75 ? 25.795 6.103 -4.785 1.00 87.62 75 ARG A C 1
ATOM 581 O O . ARG A 1 75 ? 26.292 6.120 -5.906 1.00 87.62 75 ARG A O 1
ATOM 588 N N . GLN A 1 76 ? 26.363 6.702 -3.741 1.00 88.06 76 GLN A N 1
ATOM 589 C CA . GLN A 1 76 ? 27.664 7.371 -3.838 1.00 88.06 76 GLN A CA 1
ATOM 590 C C . GLN A 1 76 ? 28.809 6.375 -4.013 1.00 88.06 76 GLN A C 1
ATOM 592 O O . GLN A 1 76 ? 29.690 6.609 -4.838 1.00 88.06 76 GLN A O 1
ATOM 597 N N . ALA A 1 77 ? 28.767 5.242 -3.310 1.00 85.31 77 ALA A N 1
ATOM 598 C CA . ALA A 1 77 ? 29.743 4.168 -3.469 1.00 85.31 77 ALA A CA 1
ATOM 599 C C . ALA A 1 77 ? 29.669 3.501 -4.859 1.00 85.31 77 ALA A C 1
ATOM 601 O O . ALA A 1 77 ? 30.687 3.074 -5.399 1.00 85.31 77 ALA A O 1
ATOM 602 N N . ALA A 1 78 ? 28.479 3.450 -5.467 1.00 76.94 78 ALA A N 1
ATOM 603 C CA . ALA A 1 78 ? 28.242 2.852 -6.782 1.00 76.94 78 ALA A CA 1
ATOM 604 C C . ALA A 1 78 ? 28.561 3.770 -7.981 1.00 76.94 78 ALA A C 1
ATOM 606 O O . ALA A 1 78 ? 28.323 3.373 -9.122 1.00 76.94 78 ALA A O 1
ATOM 607 N N . CYS A 1 79 ? 29.114 4.967 -7.762 1.00 55.91 79 CYS A N 1
ATOM 608 C CA . CYS A 1 79 ? 29.650 5.823 -8.822 1.00 55.91 79 CYS A CA 1
ATOM 609 C C . CYS A 1 79 ? 31.176 5.642 -8.935 1.00 55.91 79 CYS A C 1
ATOM 611 O O . CYS A 1 79 ? 31.923 6.462 -8.394 1.00 55.91 79 CYS A O 1
ATOM 613 N N . PRO A 1 80 ? 31.691 4.625 -9.657 1.00 56.19 80 PRO A N 1
ATOM 614 C CA . PRO A 1 80 ? 33.091 4.613 -10.028 1.00 56.19 80 PRO A CA 1
ATOM 615 C C . PRO A 1 80 ? 33.302 5.745 -11.033 1.00 56.19 80 PRO A C 1
ATOM 617 O O . PRO A 1 80 ? 32.937 5.662 -12.208 1.00 56.19 80 PRO A O 1
ATOM 620 N N . GLY A 1 81 ? 33.881 6.842 -10.552 1.00 65.25 81 GLY A N 1
ATOM 621 C CA . GLY A 1 81 ? 34.508 7.833 -11.405 1.00 65.25 81 GLY A CA 1
ATOM 622 C C . GLY A 1 81 ? 35.581 7.140 -12.235 1.00 65.25 81 GLY A C 1
ATOM 623 O O . GLY A 1 81 ? 36.692 6.901 -11.776 1.00 65.25 81 GLY A O 1
ATOM 624 N N . THR A 1 82 ? 35.254 6.776 -13.466 1.00 56.62 82 THR A N 1
ATOM 625 C CA . THR A 1 82 ? 36.248 6.419 -14.474 1.00 56.62 82 THR A CA 1
ATOM 626 C C . THR A 1 82 ? 35.842 7.094 -15.766 1.00 56.62 82 THR A C 1
ATOM 628 O O . THR A 1 82 ? 35.198 6.531 -16.648 1.00 56.62 82 THR A O 1
ATOM 631 N N . GLY A 1 83 ? 36.217 8.370 -15.841 1.00 57.50 83 GLY A N 1
ATOM 632 C CA . GLY A 1 83 ? 36.458 9.015 -17.115 1.00 57.50 83 GLY A CA 1
ATOM 633 C C . GLY A 1 83 ? 37.616 8.296 -17.794 1.00 57.50 83 GLY A C 1
ATOM 634 O O . GLY A 1 83 ? 38.766 8.520 -17.448 1.00 57.50 83 GLY A O 1
ATOM 635 N N . MET A 1 84 ? 37.299 7.427 -18.745 1.00 52.44 84 MET A N 1
ATOM 636 C CA . MET A 1 84 ? 38.188 7.087 -19.846 1.00 52.44 84 MET A CA 1
ATOM 637 C C . MET A 1 84 ? 37.326 6.976 -21.096 1.00 52.44 84 MET A C 1
ATOM 639 O O . MET A 1 84 ? 36.406 6.164 -21.186 1.00 52.44 84 MET A O 1
ATOM 643 N N . ALA A 1 85 ? 37.599 7.879 -22.029 1.00 52.50 85 ALA A N 1
ATOM 644 C CA . ALA A 1 85 ? 36.993 7.939 -23.338 1.00 52.50 85 ALA A CA 1
ATOM 645 C C . ALA A 1 85 ? 37.296 6.647 -24.112 1.00 52.50 85 ALA A C 1
ATOM 647 O O . ALA A 1 85 ? 38.427 6.388 -24.510 1.00 52.50 85 ALA A O 1
ATOM 648 N N . GLY A 1 86 ? 36.261 5.853 -24.342 1.00 53.53 86 GLY A N 1
ATOM 649 C CA . GLY A 1 86 ? 36.207 4.834 -25.380 1.00 53.53 86 GLY A CA 1
ATOM 650 C C . GLY A 1 86 ? 34.784 4.818 -25.936 1.00 53.53 86 GLY A C 1
ATOM 651 O O . GLY A 1 86 ? 33.865 5.195 -25.200 1.00 53.53 86 GLY A O 1
ATOM 652 N N . PRO A 1 87 ? 34.557 4.421 -27.202 1.00 55.69 87 PRO A N 1
ATOM 653 C CA . PRO A 1 87 ? 33.220 4.305 -27.774 1.00 55.69 87 PRO A CA 1
ATOM 654 C C . PRO A 1 87 ? 32.530 3.074 -27.176 1.00 55.69 87 PRO A C 1
ATOM 656 O O . PRO A 1 87 ? 32.311 2.058 -27.828 1.00 55.69 87 PRO A O 1
ATOM 659 N N . ALA A 1 88 ? 32.223 3.146 -25.884 1.00 52.31 88 ALA A N 1
ATOM 660 C CA . ALA A 1 88 ? 31.316 2.232 -25.241 1.00 52.31 88 ALA A CA 1
ATOM 661 C C . ALA A 1 88 ? 29.940 2.537 -25.824 1.00 52.31 88 ALA A C 1
ATOM 663 O O . ALA A 1 88 ? 29.332 3.562 -25.510 1.00 52.31 88 ALA A O 1
ATOM 664 N N . LEU A 1 89 ? 29.464 1.639 -26.685 1.00 57.84 89 LEU A N 1
ATOM 665 C CA . LEU A 1 89 ? 28.043 1.383 -26.868 1.00 57.84 89 LEU A CA 1
ATOM 666 C C . LEU A 1 89 ? 27.462 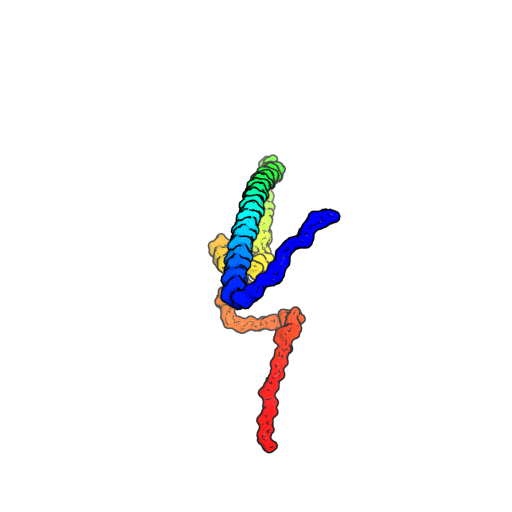1.167 -25.469 1.00 57.84 89 LEU A C 1
ATOM 668 O O . LEU A 1 89 ? 27.484 0.064 -24.924 1.00 57.84 89 LEU A O 1
ATOM 672 N N . ARG A 1 90 ? 27.049 2.260 -24.826 1.00 56.06 90 ARG A N 1
ATOM 673 C CA . ARG A 1 90 ? 26.333 2.226 -23.562 1.00 56.06 90 ARG A CA 1
ATOM 674 C C . ARG A 1 90 ? 24.990 1.611 -23.893 1.00 56.06 90 ARG A C 1
ATOM 676 O O . ARG A 1 90 ? 24.078 2.296 -24.340 1.00 56.06 90 ARG A O 1
ATOM 683 N N . PHE A 1 91 ? 24.912 0.298 -23.728 1.00 59.34 91 PHE A N 1
ATOM 684 C CA . PHE A 1 91 ? 23.655 -0.417 -23.674 1.00 59.34 91 PHE A CA 1
ATOM 685 C C . PHE A 1 91 ? 22.935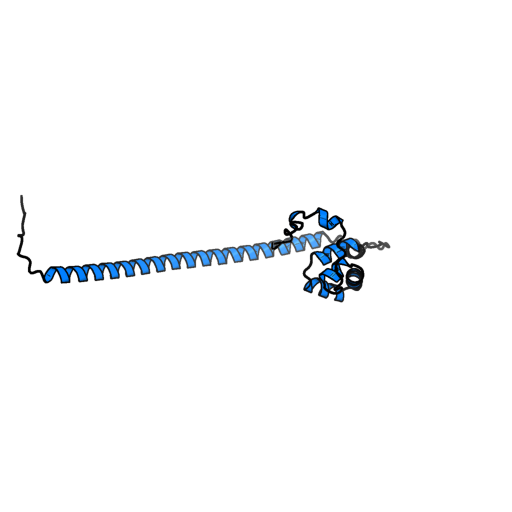 0.069 -22.422 1.00 59.34 91 PHE A C 1
ATOM 687 O O . PHE A 1 91 ? 23.094 -0.491 -21.340 1.00 59.34 91 PHE A O 1
ATOM 694 N N . ASP A 1 92 ? 22.208 1.173 -22.560 1.00 73.31 92 ASP A N 1
ATOM 695 C CA . ASP A 1 92 ? 21.293 1.635 -21.536 1.00 73.31 92 ASP A CA 1
ATOM 696 C C . ASP A 1 92 ? 20.298 0.499 -21.287 1.00 73.31 92 ASP A C 1
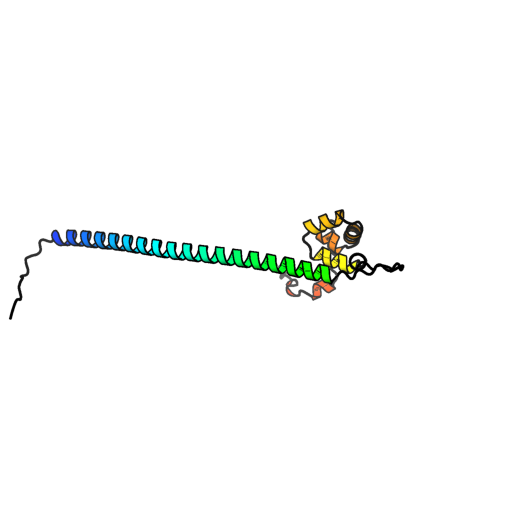ATOM 698 O O . ASP A 1 92 ? 19.623 0.037 -22.212 1.00 73.31 92 ASP A O 1
ATOM 702 N N . ALA A 1 93 ? 20.251 -0.010 -20.058 1.00 70.31 93 ALA A N 1
ATOM 703 C CA . ALA A 1 93 ? 19.325 -1.075 -19.694 1.00 70.31 93 ALA A CA 1
ATOM 704 C C . ALA A 1 93 ? 17.876 -0.666 -20.010 1.00 70.31 93 ALA A C 1
ATOM 706 O O . ALA A 1 93 ? 17.088 -1.517 -20.423 1.00 70.31 93 ALA A O 1
ATOM 707 N N . GLY A 1 94 ? 17.568 0.638 -19.929 1.00 69.50 94 GLY A N 1
ATOM 708 C CA . GLY A 1 94 ? 16.303 1.207 -20.384 1.00 69.50 94 GLY A CA 1
ATOM 709 C C . GLY A 1 94 ? 16.038 0.926 -21.863 1.00 69.50 94 GLY A C 1
ATOM 710 O O . GLY A 1 94 ? 14.996 0.374 -22.198 1.00 69.50 94 GLY A O 1
ATOM 711 N N . SER A 1 95 ? 17.010 1.194 -22.739 1.00 71.12 95 SER A N 1
ATOM 712 C CA . SER A 1 95 ? 16.895 0.914 -24.180 1.00 71.12 95 SER A CA 1
ATOM 713 C C . SER A 1 95 ? 16.713 -0.570 -24.521 1.00 71.12 95 SER A C 1
ATOM 715 O O . SER A 1 95 ? 15.997 -0.899 -25.465 1.00 71.12 95 SER A O 1
ATOM 717 N N . ARG A 1 96 ? 17.319 -1.488 -23.749 1.00 74.00 96 ARG A N 1
ATOM 718 C CA . ARG A 1 96 ? 17.126 -2.937 -23.947 1.00 74.00 96 ARG A CA 1
ATOM 719 C C . ARG A 1 96 ? 15.730 -3.372 -23.516 1.00 74.00 96 ARG A C 1
ATOM 721 O O . ARG A 1 96 ? 15.130 -4.193 -24.198 1.00 74.00 96 ARG A O 1
ATOM 728 N N . LEU A 1 97 ? 15.230 -2.807 -22.416 1.00 69.88 97 LEU A N 1
ATOM 729 C CA . LEU A 1 97 ? 13.892 -3.079 -21.900 1.00 69.88 97 LEU A CA 1
ATOM 730 C C . LEU A 1 97 ? 12.813 -2.575 -22.864 1.00 69.88 97 LEU A C 1
ATOM 732 O O . LEU A 1 97 ? 11.876 -3.304 -23.175 1.00 69.88 97 LEU A O 1
ATOM 736 N N . THR A 1 98 ? 12.946 -1.341 -23.356 1.00 72.00 98 THR A N 1
ATOM 737 C CA . THR A 1 98 ? 11.963 -0.781 -24.289 1.00 72.00 98 THR A CA 1
ATOM 738 C C . THR A 1 98 ? 12.095 -1.381 -25.684 1.00 72.00 98 THR A C 1
ATOM 740 O O . THR A 1 98 ? 11.100 -1.466 -26.394 1.00 72.00 98 THR A O 1
ATOM 743 N N . GLY A 1 99 ? 13.291 -1.842 -26.067 1.00 73.31 99 GLY A N 1
ATOM 744 C CA . GLY A 1 99 ? 13.573 -2.475 -27.356 1.00 73.31 99 GLY A CA 1
ATOM 745 C C . GLY A 1 99 ? 12.910 -3.837 -27.577 1.00 73.31 99 GLY A C 1
ATOM 746 O O . GLY A 1 99 ? 12.767 -4.246 -28.726 1.00 73.31 99 GLY A O 1
ATOM 747 N N . THR A 1 100 ? 12.492 -4.530 -26.517 1.00 87.19 100 THR A N 1
ATOM 748 C CA . THR A 1 100 ? 11.792 -5.819 -26.615 1.00 87.19 100 THR A CA 1
ATOM 749 C C . THR A 1 100 ? 10.281 -5.609 -26.599 1.00 87.19 100 THR A C 1
ATOM 751 O O . THR A 1 100 ? 9.707 -5.309 -25.549 1.00 87.19 100 THR A O 1
ATOM 754 N N . PHE A 1 101 ? 9.652 -5.770 -27.765 1.00 91.50 101 PHE A N 1
ATOM 755 C CA . PHE A 1 101 ? 8.218 -5.567 -27.979 1.00 91.50 101 PHE A CA 1
ATOM 756 C C . PHE A 1 101 ? 7.365 -6.381 -26.997 1.00 91.50 101 PHE A C 1
ATOM 758 O O . PHE A 1 101 ? 6.503 -5.831 -26.315 1.00 91.50 101 PHE A O 1
ATOM 765 N N . GLU A 1 102 ? 7.667 -7.672 -26.861 1.00 91.56 102 GLU A N 1
ATOM 766 C CA . GLU A 1 102 ? 6.899 -8.642 -26.077 1.00 91.56 102 GLU A CA 1
ATOM 767 C C . GLU A 1 102 ? 6.924 -8.308 -24.582 1.00 91.56 102 GLU A C 1
ATOM 769 O O . GLU A 1 102 ? 5.926 -8.432 -23.873 1.00 91.56 102 GLU A O 1
ATOM 774 N N . LEU A 1 103 ? 8.074 -7.848 -24.086 1.00 90.75 103 LEU A N 1
ATOM 775 C CA . LEU A 1 103 ? 8.224 -7.472 -22.685 1.00 90.75 103 LEU A CA 1
ATOM 776 C C . LEU A 1 103 ? 7.446 -6.197 -22.366 1.00 90.75 103 LEU A C 1
ATOM 778 O O . LEU A 1 103 ? 6.814 -6.104 -21.312 1.00 90.75 103 LEU A O 1
ATOM 782 N N . LEU A 1 104 ? 7.475 -5.226 -23.282 1.00 92.00 104 LEU A N 1
ATOM 783 C CA . LEU A 1 104 ? 6.734 -3.982 -23.121 1.00 92.00 104 LEU A CA 1
ATOM 784 C C . LEU A 1 104 ? 5.224 -4.230 -23.191 1.00 92.00 104 LEU A C 1
ATOM 786 O O . LEU A 1 104 ? 4.474 -3.657 -22.402 1.00 92.00 104 LEU A O 1
ATOM 790 N N . GLU A 1 105 ? 4.789 -5.127 -24.076 1.00 94.81 105 GLU A N 1
ATOM 791 C CA . GLU A 1 105 ? 3.403 -5.575 -24.172 1.00 94.81 105 GLU A CA 1
ATOM 792 C C . GLU A 1 105 ? 2.924 -6.226 -22.865 1.00 94.81 105 GLU A C 1
ATOM 794 O O . GLU A 1 105 ? 1.892 -5.821 -22.324 1.00 94.81 105 GLU A O 1
ATOM 799 N N . MET A 1 106 ? 3.692 -7.177 -22.313 1.00 94.06 106 MET A N 1
ATOM 800 C CA . MET A 1 106 ? 3.369 -7.817 -21.031 1.00 94.06 106 MET A CA 1
ATOM 801 C C . MET A 1 106 ? 3.270 -6.797 -19.893 1.00 94.06 106 MET A C 1
ATOM 803 O O . MET A 1 106 ? 2.312 -6.822 -19.124 1.00 94.06 106 MET A O 1
ATOM 807 N N . LEU A 1 107 ? 4.218 -5.861 -19.806 1.00 93.62 107 LEU A N 1
ATOM 808 C CA . LEU A 1 107 ? 4.224 -4.846 -18.752 1.00 93.62 107 LEU A CA 1
ATOM 809 C C . LEU A 1 107 ? 3.003 -3.921 -18.854 1.00 93.62 107 LEU A C 1
ATOM 811 O O . LEU A 1 107 ? 2.329 -3.677 -17.857 1.00 93.62 107 LEU A O 1
ATOM 815 N N . LEU A 1 108 ? 2.665 -3.452 -20.058 1.00 94.44 108 LEU A N 1
ATOM 816 C CA . LEU A 1 108 ? 1.475 -2.625 -20.294 1.00 94.44 108 LEU A CA 1
ATOM 817 C C . LEU A 1 108 ? 0.157 -3.371 -20.036 1.00 94.44 108 LEU A C 1
ATOM 819 O O . LEU A 1 108 ? -0.861 -2.754 -19.697 1.00 94.44 108 LEU A O 1
ATOM 823 N N . ARG A 1 109 ? 0.161 -4.697 -20.184 1.00 94.75 109 ARG A N 1
ATOM 824 C CA . ARG A 1 109 ? -0.997 -5.549 -19.912 1.00 94.75 109 ARG A CA 1
ATOM 825 C C . ARG A 1 109 ? -1.268 -5.718 -18.416 1.00 94.75 109 ARG A C 1
ATOM 827 O O . ARG A 1 109 ? -2.432 -5.872 -18.059 1.00 94.75 109 ARG A O 1
ATOM 834 N N . GLU A 1 110 ? -0.269 -5.603 -17.552 1.00 95.62 110 GLU A N 1
ATOM 835 C CA . GLU A 1 110 ? -0.465 -5.658 -16.093 1.00 95.62 110 GLU A CA 1
ATOM 836 C C . GLU A 1 110 ? -0.919 -4.314 -15.493 1.00 95.62 110 GLU A C 1
ATOM 838 O O . GLU A 1 110 ? -1.497 -4.266 -14.409 1.00 95.62 110 GLU A O 1
ATOM 843 N N . LEU A 1 111 ? -0.702 -3.201 -16.201 1.00 94.75 111 LEU A N 1
ATOM 844 C CA . LEU A 1 111 ? -1.052 -1.866 -15.710 1.00 94.75 111 LEU A CA 1
ATOM 845 C C . LEU A 1 111 ? -2.555 -1.540 -15.842 1.00 94.75 111 LEU A C 1
ATOM 847 O O . LEU A 1 111 ? -3.219 -2.042 -16.754 1.00 94.75 111 LEU A O 1
ATOM 851 N N . PRO A 1 112 ? -3.108 -0.654 -14.990 1.00 96.19 112 PRO A N 1
ATOM 852 C CA . PRO A 1 112 ? -4.450 -0.099 -15.177 1.00 96.19 112 PRO A CA 1
ATOM 853 C C . PRO A 1 112 ? -4.596 0.638 -16.517 1.00 96.19 112 PRO A C 1
ATOM 855 O O . PRO A 1 112 ? -3.640 1.242 -17.013 1.00 96.19 112 PRO A O 1
ATOM 858 N N . ASN A 1 113 ? -5.803 0.627 -17.089 1.00 95.00 113 ASN A N 1
ATOM 859 C CA . ASN A 1 113 ? -6.080 1.203 -18.411 1.00 95.00 113 ASN A CA 1
ATOM 860 C C . ASN A 1 113 ? -5.711 2.692 -18.489 1.00 95.00 113 ASN A C 1
ATOM 862 O O . ASN A 1 113 ? -5.124 3.139 -19.475 1.00 95.00 113 ASN A O 1
ATOM 866 N N . GLU A 1 114 ? -6.000 3.452 -17.434 1.00 95.25 114 GLU A N 1
ATOM 867 C CA . GLU A 1 114 ? -5.694 4.878 -17.333 1.00 95.25 114 GLU A CA 1
ATOM 868 C C . GLU A 1 114 ? -4.186 5.120 -17.431 1.00 95.25 114 GLU A C 1
ATOM 870 O O . GLU A 1 114 ? -3.731 6.010 -18.149 1.00 95.25 114 GLU A O 1
ATOM 875 N N . THR A 1 115 ? -3.396 4.292 -16.743 1.00 94.56 115 THR A N 1
ATOM 876 C CA . THR A 1 115 ? -1.936 4.389 -16.733 1.00 94.56 115 THR A CA 1
ATOM 877 C C . THR A 1 115 ? -1.351 4.020 -18.097 1.00 94.56 115 THR A C 1
ATOM 879 O O . THR A 1 115 ? -0.472 4.723 -18.600 1.00 94.56 115 THR A O 1
ATOM 882 N N . THR A 1 116 ? -1.872 2.978 -18.745 1.00 92.75 116 THR A N 1
ATOM 883 C CA . THR A 1 116 ? -1.446 2.566 -20.092 1.00 92.75 116 THR A CA 1
ATOM 884 C C . THR A 1 116 ? -1.683 3.669 -21.131 1.00 92.75 116 THR A C 1
ATOM 886 O O . THR A 1 116 ? -0.797 3.956 -21.940 1.00 92.75 116 THR A O 1
ATOM 889 N N . LEU A 1 117 ? -2.827 4.362 -21.070 1.00 92.75 117 LEU A N 1
ATOM 890 C CA . LEU A 1 117 ? -3.127 5.499 -21.952 1.00 92.75 117 LEU A CA 1
ATOM 891 C C . LEU A 1 117 ? -2.185 6.692 -21.728 1.00 92.75 117 LEU A C 1
ATOM 893 O O . LEU A 1 117 ? -1.843 7.400 -22.679 1.00 92.75 117 LEU A O 1
ATOM 897 N N . VAL A 1 118 ? -1.734 6.919 -20.490 1.00 94.81 118 VAL A N 1
ATOM 898 C CA . VAL A 1 118 ? -0.725 7.948 -20.191 1.00 94.81 118 VAL A CA 1
ATOM 899 C C . VAL A 1 118 ? 0.621 7.573 -20.811 1.00 94.81 118 VAL A C 1
ATOM 901 O O . VAL A 1 118 ? 1.220 8.406 -21.494 1.00 94.81 118 VAL A O 1
ATOM 904 N N . PHE A 1 119 ? 1.074 6.326 -20.654 1.00 91.25 119 PHE A N 1
ATOM 905 C CA . PHE A 1 119 ? 2.348 5.864 -21.222 1.00 91.25 119 PHE A CA 1
ATOM 906 C C . PHE A 1 119 ? 2.407 5.988 -22.747 1.00 91.25 119 PHE A C 1
ATOM 908 O O . PHE A 1 119 ? 3.448 6.361 -23.291 1.00 91.25 119 PHE A O 1
ATOM 915 N N . GLN A 1 120 ? 1.277 5.787 -23.430 1.00 91.38 120 GLN A N 1
ATOM 916 C CA . GLN A 1 120 ? 1.162 5.988 -24.875 1.00 91.38 120 GLN A CA 1
ATOM 917 C C . GLN A 1 120 ? 1.559 7.411 -25.321 1.00 91.38 120 GLN A C 1
ATOM 919 O O . GLN A 1 120 ? 2.035 7.602 -26.439 1.00 91.38 120 GLN A O 1
ATOM 924 N N . ARG A 1 121 ? 1.368 8.424 -24.465 1.00 91.81 121 ARG A N 1
ATOM 925 C CA . ARG A 1 121 ? 1.688 9.830 -24.774 1.00 91.81 121 ARG A CA 1
ATOM 926 C C . ARG A 1 121 ? 3.138 10.199 -24.485 1.00 91.81 121 ARG A C 1
ATOM 928 O O . ARG A 1 121 ? 3.627 11.179 -25.036 1.00 91.81 121 ARG A O 1
ATOM 935 N N . VAL A 1 122 ? 3.805 9.449 -23.612 1.00 87.44 122 VAL A N 1
ATOM 936 C CA . VAL A 1 122 ? 5.160 9.770 -23.142 1.00 87.44 122 VAL A CA 1
ATOM 937 C C . VAL A 1 122 ? 6.214 9.318 -24.149 1.00 87.44 122 VAL A C 1
ATOM 939 O O . VAL A 1 122 ? 7.242 9.976 -24.295 1.00 87.44 122 VAL A O 1
ATOM 942 N N . ASN A 1 123 ? 5.981 8.205 -24.849 1.00 87.69 123 ASN A N 1
ATOM 943 C CA . ASN A 1 123 ? 6.992 7.618 -25.719 1.00 87.69 123 ASN A CA 1
ATOM 944 C C . ASN A 1 123 ? 6.366 6.931 -26.946 1.00 87.69 123 ASN A C 1
ATOM 946 O O . ASN A 1 123 ? 5.463 6.100 -26.835 1.00 87.69 123 ASN A O 1
ATOM 950 N N . ASN A 1 124 ? 6.897 7.259 -28.129 1.00 91.81 124 ASN A N 1
ATOM 951 C CA . ASN A 1 124 ? 6.460 6.713 -29.416 1.00 91.81 124 ASN A CA 1
ATOM 952 C C . ASN A 1 124 ? 6.566 5.183 -29.486 1.00 91.81 124 ASN A C 1
ATOM 954 O O . ASN A 1 124 ? 5.771 4.556 -30.177 1.00 91.81 124 ASN A O 1
ATOM 958 N N . GLN A 1 125 ? 7.498 4.576 -28.749 1.00 92.00 125 GLN A N 1
ATOM 959 C CA . GLN A 1 125 ? 7.650 3.125 -28.688 1.00 92.00 125 GLN A CA 1
ATOM 960 C C . GLN A 1 125 ? 6.463 2.461 -27.983 1.00 92.00 125 GLN A C 1
ATOM 962 O O . GLN A 1 125 ? 5.889 1.518 -28.513 1.00 92.00 125 GLN A O 1
ATOM 967 N N . PHE A 1 126 ? 6.017 3.013 -26.850 1.00 91.69 126 PHE A N 1
ATOM 968 C CA . PHE A 1 126 ? 4.803 2.553 -26.166 1.00 91.69 126 PHE A CA 1
ATOM 969 C C . PHE A 1 126 ? 3.569 2.744 -27.050 1.00 91.69 126 PHE A C 1
ATOM 971 O O . PHE A 1 126 ? 2.698 1.880 -27.097 1.00 91.69 126 PHE A O 1
ATOM 978 N N . LYS A 1 127 ? 3.518 3.852 -27.800 1.00 94.44 127 LYS A N 1
ATOM 979 C CA . LYS A 1 127 ? 2.470 4.080 -28.796 1.00 94.44 127 LYS A CA 1
ATOM 980 C C . LYS A 1 127 ? 2.461 3.016 -29.894 1.00 94.44 127 LYS A C 1
ATOM 982 O O . LYS A 1 127 ? 1.375 2.547 -30.218 1.00 94.44 127 LYS A O 1
ATOM 987 N N . SER A 1 128 ? 3.625 2.634 -30.426 1.00 95.12 128 SER A N 1
ATOM 988 C CA . SER A 1 128 ? 3.751 1.561 -31.428 1.00 95.12 128 SER A CA 1
ATOM 989 C C . SER A 1 128 ? 3.281 0.227 -30.866 1.00 95.12 128 SER A C 1
ATOM 991 O O . SER A 1 128 ? 2.431 -0.415 -31.463 1.00 95.12 128 SER A O 1
ATOM 993 N N . VAL A 1 129 ? 3.737 -0.142 -29.663 1.00 95.31 129 VAL A N 1
ATOM 994 C CA . VAL A 1 129 ? 3.346 -1.408 -29.023 1.00 95.31 129 VAL A CA 1
ATOM 995 C C . VAL A 1 129 ? 1.835 -1.484 -28.796 1.00 95.31 129 VAL A C 1
ATOM 997 O O . VAL A 1 129 ? 1.224 -2.492 -29.130 1.00 95.31 129 VAL A O 1
ATOM 1000 N N . VAL A 1 130 ? 1.197 -0.411 -28.313 1.00 94.06 130 VAL A N 1
ATOM 1001 C CA . VAL A 1 130 ? -0.272 -0.362 -28.177 1.00 94.06 130 VAL A CA 1
ATOM 1002 C C . VAL A 1 130 ? -0.973 -0.415 -29.542 1.00 94.06 130 VAL A C 1
ATOM 1004 O O . VAL A 1 130 ? -2.049 -0.989 -29.650 1.00 94.06 130 VAL A O 1
ATOM 1007 N N . ALA A 1 131 ? -0.392 0.181 -30.585 1.00 94.12 131 ALA A N 1
ATOM 1008 C CA . ALA A 1 131 ? -0.962 0.193 -31.932 1.00 94.12 131 ALA A CA 1
ATOM 1009 C C . ALA A 1 131 ? -0.747 -1.117 -32.716 1.00 94.12 131 ALA A C 1
ATOM 1011 O O . ALA A 1 131 ? -1.449 -1.351 -33.691 1.00 94.12 131 ALA A O 1
ATOM 1012 N N . GLU A 1 132 ? 0.191 -1.964 -32.308 1.00 94.12 132 GLU A N 1
ATOM 1013 C CA . GLU A 1 132 ? 0.499 -3.231 -32.983 1.00 94.12 132 GLU A CA 1
ATOM 1014 C C . GLU A 1 132 ? -0.012 -4.453 -32.198 1.00 94.12 132 GLU A C 1
ATOM 1016 O O . GLU A 1 132 ? -0.319 -5.484 -32.793 1.00 94.12 132 GLU A O 1
ATOM 1021 N N . SER A 1 133 ? -0.160 -4.350 -30.872 1.00 94.12 133 SER A N 1
ATOM 1022 C CA . SER A 1 133 ? -0.700 -5.423 -30.027 1.00 94.12 133 SER A CA 1
ATOM 1023 C C . SER A 1 133 ? -2.231 -5.452 -30.046 1.00 94.12 133 SER A C 1
ATOM 1025 O O . SER A 1 133 ? -2.897 -4.621 -29.424 1.00 94.12 133 SER A O 1
ATOM 1027 N N . CYS A 1 134 ? -2.803 -6.482 -30.674 1.00 92.69 134 CYS A N 1
ATOM 1028 C CA . CYS A 1 134 ? -4.249 -6.741 -30.651 1.00 92.69 134 CYS A CA 1
ATOM 1029 C C . CYS A 1 134 ? -4.784 -6.929 -29.215 1.00 92.69 134 CYS A C 1
ATOM 1031 O O . CYS A 1 134 ? -5.857 -6.432 -28.870 1.00 92.69 134 CYS A O 1
ATOM 1033 N N . LEU A 1 135 ? -4.009 -7.571 -28.331 1.00 91.56 135 LEU A N 1
ATOM 1034 C CA . LEU A 1 135 ? -4.404 -7.783 -26.934 1.00 91.56 135 LEU A CA 1
ATOM 1035 C C . LEU A 1 135 ? -4.558 -6.459 -26.176 1.00 91.56 135 LEU A C 1
ATOM 1037 O O . LEU A 1 135 ? -5.534 -6.278 -25.442 1.00 91.56 135 LEU A O 1
ATOM 1041 N N . LEU A 1 136 ? -3.617 -5.527 -26.356 1.00 93.75 136 LEU A N 1
ATOM 1042 C CA . LEU A 1 136 ? -3.686 -4.205 -25.734 1.00 93.75 136 LEU A CA 1
ATOM 1043 C C . LEU A 1 136 ? -4.788 -3.344 -26.347 1.00 93.75 136 LEU A C 1
ATOM 1045 O O . LEU A 1 136 ? -5.491 -2.661 -25.603 1.00 93.75 136 LEU A O 1
ATOM 1049 N N . GLN A 1 137 ? -4.988 -3.401 -27.665 1.00 94.06 137 GLN A N 1
ATOM 1050 C CA . GLN A 1 137 ? -6.088 -2.685 -28.316 1.00 94.06 137 GLN A CA 1
ATOM 1051 C C . GLN A 1 137 ? -7.448 -3.138 -27.809 1.00 94.06 137 GLN A C 1
ATOM 1053 O O . GLN A 1 137 ? -8.293 -2.303 -27.488 1.00 94.06 137 GLN A O 1
ATOM 1058 N N . HIS A 1 138 ? -7.640 -4.447 -27.669 1.00 88.81 138 HIS A N 1
ATOM 1059 C CA . HIS A 1 138 ? -8.876 -4.993 -27.138 1.00 88.81 138 HIS A CA 1
ATOM 1060 C C . HIS A 1 138 ? -9.059 -4.637 -25.655 1.00 88.81 138 HIS A C 1
ATOM 1062 O O . HIS A 1 138 ? -10.140 -4.216 -25.245 1.00 88.81 138 HIS A O 1
ATOM 1068 N N . LYS A 1 139 ? -7.995 -4.725 -24.841 1.00 90.75 139 LYS A N 1
ATOM 1069 C CA . LYS A 1 139 ? -8.024 -4.312 -23.425 1.00 90.75 139 LYS A CA 1
ATOM 1070 C C . LYS A 1 139 ? -8.414 -2.835 -23.254 1.00 90.75 139 LYS A C 1
ATOM 1072 O O . LYS A 1 139 ? -9.099 -2.488 -22.292 1.00 90.75 139 LYS A O 1
ATOM 1077 N N . LEU A 1 140 ? -7.975 -1.978 -24.174 1.00 91.19 140 LEU A N 1
ATOM 1078 C CA . LEU A 1 140 ? -8.260 -0.541 -24.183 1.00 91.19 140 LEU A CA 1
ATOM 1079 C C . LEU A 1 140 ? -9.532 -0.170 -24.962 1.00 91.19 140 LEU A C 1
ATOM 1081 O O . LEU A 1 140 ? -9.819 1.016 -25.109 1.00 91.19 140 LEU A O 1
ATOM 1085 N N . PHE A 1 141 ? -10.305 -1.158 -25.426 1.00 86.25 141 PHE A N 1
ATOM 1086 C CA . PHE A 1 141 ? -11.546 -0.970 -26.186 1.00 86.25 141 PHE A CA 1
ATOM 1087 C C . PHE A 1 141 ? -11.374 -0.189 -27.503 1.00 86.25 141 PHE A C 1
ATOM 1089 O O . PHE A 1 141 ? -12.309 0.462 -27.968 1.00 86.25 141 PHE A O 1
ATOM 1096 N N . PHE A 1 142 ? -10.187 -0.246 -28.116 1.00 83.00 142 PHE A N 1
ATOM 1097 C CA . PHE A 1 142 ? -9.939 0.351 -29.432 1.00 83.00 142 PHE A CA 1
ATOM 1098 C C . PHE A 1 142 ? -10.486 -0.503 -30.580 1.00 83.00 142 PHE A C 1
ATOM 1100 O O . PHE A 1 142 ? -10.914 0.048 -31.591 1.00 83.00 142 PHE A O 1
ATOM 1107 N N . GLU A 1 143 ? -10.536 -1.824 -30.405 1.00 79.06 143 GLU A N 1
ATOM 1108 C CA . GLU A 1 143 ? -11.209 -2.744 -31.322 1.00 79.06 143 GLU A CA 1
ATOM 1109 C C . GLU A 1 143 ? -12.413 -3.383 -30.622 1.00 79.06 143 GLU A C 1
ATOM 1111 O O . GLU A 1 143 ? -12.282 -3.992 -29.563 1.00 79.06 143 GLU A O 1
ATOM 1116 N N . THR A 1 144 ? -13.600 -3.252 -31.219 1.00 69.62 144 THR A N 1
ATOM 1117 C CA . THR A 1 144 ? -14.861 -3.848 -30.734 1.00 69.62 144 THR A CA 1
ATOM 1118 C C . THR A 1 144 ? -15.226 -5.146 -31.464 1.00 69.62 144 THR A C 1
ATOM 1120 O O . THR A 1 144 ? -16.378 -5.582 -31.441 1.00 69.62 144 THR A O 1
ATOM 1123 N N . GLY A 1 145 ? -14.255 -5.774 -32.131 1.00 70.56 145 GLY A N 1
ATOM 1124 C CA . GLY A 1 145 ? -14.455 -7.044 -32.824 1.00 70.56 145 GLY A CA 1
ATOM 1125 C C . GLY A 1 145 ? -14.573 -8.221 -31.846 1.00 70.56 145 GLY A C 1
ATOM 1126 O O . GLY A 1 145 ? -13.911 -8.217 -30.808 1.00 70.56 145 GLY A O 1
ATOM 1127 N N . PRO A 1 146 ? -15.386 -9.250 -32.152 1.00 64.00 146 PRO A N 1
ATOM 1128 C CA . PRO A 1 146 ? -15.398 -10.472 -31.360 1.00 64.00 146 PRO A CA 1
ATOM 1129 C C . PRO A 1 146 ? -14.003 -11.098 -31.418 1.00 64.00 146 PRO A C 1
ATOM 1131 O O . PRO A 1 146 ? -13.551 -11.489 -32.495 1.00 64.00 146 PRO A O 1
ATOM 1134 N N . LEU A 1 147 ? -13.319 -11.182 -30.271 1.00 61.25 147 LEU A N 1
ATOM 1135 C CA . LEU A 1 147 ? -12.070 -11.929 -30.155 1.00 61.25 147 LEU A CA 1
ATOM 1136 C C . LEU A 1 147 ? -12.319 -13.329 -30.712 1.00 61.25 147 LEU A C 1
ATOM 1138 O O . LEU A 1 147 ? -13.082 -14.109 -30.134 1.00 61.25 147 LEU A O 1
ATOM 1142 N N . ALA A 1 148 ? -11.669 -13.656 -31.826 1.00 59.06 148 ALA A N 1
ATOM 1143 C CA . ALA A 1 148 ? -11.455 -15.036 -32.212 1.00 59.06 148 ALA A CA 1
ATOM 1144 C C . ALA A 1 148 ? -10.528 -15.630 -31.145 1.00 59.06 148 ALA A C 1
ATOM 1146 O O . ALA A 1 148 ? -9.310 -15.642 -31.304 1.00 59.06 148 ALA A O 1
ATOM 1147 N N . LEU A 1 149 ? -11.113 -16.004 -30.002 1.00 56.81 149 LEU A N 1
ATOM 1148 C CA . LEU A 1 149 ? -10.424 -16.649 -28.898 1.00 56.81 149 LEU A CA 1
ATOM 1149 C C . LEU A 1 149 ? -9.643 -17.814 -29.495 1.00 56.81 149 LEU A C 1
ATOM 1151 O O . LEU A 1 149 ? -10.226 -18.745 -30.057 1.00 56.81 149 LEU A O 1
ATOM 1155 N N . SER A 1 150 ? -8.318 -17.716 -29.423 1.00 54.62 150 SER A N 1
ATOM 1156 C CA . SER A 1 150 ? -7.438 -18.798 -29.828 1.00 54.62 150 SER A CA 1
ATOM 1157 C C . SER A 1 150 ? -7.868 -20.056 -29.062 1.00 54.62 150 SER A C 1
ATOM 1159 O O . SER A 1 150 ? -8.052 -19.980 -27.843 1.00 54.62 150 SER A O 1
ATOM 1161 N N . PRO A 1 151 ? -8.034 -21.217 -29.723 1.00 57.53 151 PRO A N 1
ATOM 1162 C CA . PRO A 1 151 ? -8.502 -22.445 -29.079 1.00 57.53 151 PRO A CA 1
ATOM 1163 C C . PRO A 1 151 ? -7.652 -22.896 -27.879 1.00 57.53 151 PRO A C 1
ATOM 1165 O O . PRO A 1 151 ? -8.081 -23.758 -27.118 1.00 57.53 151 PRO A O 1
ATOM 1168 N N . VAL A 1 152 ? -6.466 -22.312 -27.687 1.00 58.81 152 VAL A N 1
ATOM 1169 C CA . VAL A 1 152 ? -5.564 -22.583 -26.564 1.00 58.81 152 VAL A CA 1
ATOM 1170 C C . VAL A 1 152 ? -6.083 -21.994 -25.242 1.00 58.81 152 VAL A C 1
ATOM 1172 O O . VAL A 1 152 ? -5.951 -22.641 -24.204 1.00 58.81 152 VAL A O 1
ATOM 1175 N N . ASP A 1 153 ? -6.764 -20.844 -25.260 1.00 53.06 153 ASP A N 1
ATOM 1176 C CA . ASP A 1 153 ? -7.284 -20.209 -24.034 1.00 53.06 153 ASP A CA 1
ATOM 1177 C C . ASP A 1 153 ? -8.528 -20.926 -23.476 1.00 53.06 153 ASP A C 1
ATOM 1179 O O . ASP A 1 153 ? -8.831 -20.843 -22.285 1.00 53.06 153 ASP A O 1
ATOM 1183 N N . LEU A 1 154 ? -9.213 -21.715 -24.313 1.00 54.00 154 LEU A N 1
ATOM 1184 C CA . LEU A 1 154 ? -10.316 -22.596 -23.910 1.00 54.00 154 LEU A CA 1
ATOM 1185 C C . LEU A 1 154 ? -9.845 -23.822 -23.108 1.00 54.00 154 LEU A C 1
ATOM 1187 O O . LEU A 1 154 ? -10.645 -24.428 -22.396 1.00 54.00 154 LEU A O 1
ATOM 1191 N N . ILE A 1 155 ? -8.560 -24.183 -23.191 1.00 55.88 155 ILE A N 1
ATOM 1192 C CA . ILE A 1 155 ? -7.997 -25.346 -22.488 1.00 55.88 155 ILE A CA 1
ATOM 1193 C C . ILE A 1 155 ? -7.696 -25.003 -21.020 1.00 55.88 155 ILE A C 1
ATOM 1195 O O . ILE A 1 155 ? -7.782 -25.876 -20.157 1.00 55.88 155 ILE A O 1
ATOM 1199 N N . LEU A 1 156 ? -7.397 -23.736 -20.702 1.00 50.31 156 LEU A N 1
ATOM 1200 C CA . LEU A 1 156 ? -6.960 -23.353 -19.355 1.00 50.31 156 LEU A CA 1
ATOM 1201 C C . LEU A 1 156 ? -8.091 -23.128 -18.341 1.00 50.31 156 LEU A C 1
ATOM 1203 O O . LEU A 1 156 ? -7.801 -23.025 -17.149 1.00 50.31 156 LEU A O 1
ATOM 1207 N N . ASN A 1 157 ? -9.362 -23.063 -18.759 1.00 46.53 157 ASN A N 1
ATOM 1208 C CA . ASN A 1 157 ? -10.463 -22.842 -17.817 1.00 46.53 157 ASN A CA 1
ATOM 1209 C C . ASN A 1 157 ? -11.710 -23.707 -18.100 1.00 46.53 157 ASN A C 1
ATOM 1211 O O . ASN A 1 157 ? -12.712 -23.219 -18.630 1.00 46.53 157 ASN A O 1
ATOM 1215 N N . PRO A 1 158 ? -11.703 -24.992 -17.693 1.00 58.22 158 PRO A N 1
ATOM 1216 C CA . PRO A 1 158 ? -12.833 -25.905 -17.887 1.00 58.22 158 PRO A CA 1
ATOM 1217 C C . PRO A 1 158 ? -14.091 -25.534 -17.076 1.00 58.22 158 PRO A C 1
ATOM 1219 O O . PRO A 1 158 ? -15.124 -26.184 -17.207 1.00 58.22 158 PRO A O 1
ATOM 1222 N N . VAL A 1 159 ? -14.045 -24.496 -16.233 1.00 56.91 159 VAL A N 1
ATOM 1223 C CA . VAL A 1 159 ? -15.200 -24.057 -15.430 1.00 56.91 159 VAL A CA 1
ATOM 1224 C C . VAL A 1 159 ? -16.224 -23.280 -16.271 1.00 56.91 159 VAL A C 1
ATOM 1226 O O . VAL A 1 159 ? -17.412 -23.297 -15.948 1.00 56.91 159 VAL A O 1
ATOM 1229 N N . LEU A 1 160 ? -15.803 -22.660 -17.381 1.00 50.72 160 LEU A N 1
ATOM 1230 C CA . LEU A 1 160 ? -16.678 -21.857 -18.248 1.00 50.72 160 LEU A CA 1
ATOM 1231 C C . LEU A 1 160 ? -17.407 -22.671 -19.331 1.00 50.72 160 LEU A C 1
ATOM 1233 O O . LEU A 1 160 ? -18.297 -22.146 -19.993 1.00 50.72 160 LEU A O 1
ATOM 1237 N N . THR A 1 161 ? -17.093 -23.958 -19.500 1.00 55.94 161 THR A N 1
ATOM 1238 C CA . THR A 1 161 ? -17.709 -24.823 -20.526 1.00 55.94 161 THR A CA 1
ATOM 1239 C C . THR A 1 161 ? -18.933 -25.592 -20.032 1.00 55.94 161 THR A C 1
ATOM 1241 O O . THR A 1 161 ? -19.399 -26.508 -20.715 1.00 55.94 161 THR A O 1
ATOM 1244 N N . LYS A 1 162 ? -19.516 -25.222 -18.881 1.00 56.62 162 LYS A N 1
ATOM 1245 C CA . LYS A 1 162 ? -20.817 -25.756 -18.453 1.00 56.62 162 LYS A CA 1
ATOM 1246 C C . LYS A 1 162 ? -21.918 -25.242 -19.380 1.00 56.62 162 LYS A C 1
ATOM 1248 O O . LYS A 1 162 ? -22.608 -24.272 -19.091 1.00 56.62 162 LYS A O 1
ATOM 1253 N N . LYS A 1 163 ? -22.054 -25.946 -20.503 1.00 58.25 163 LYS A N 1
ATOM 1254 C CA . LYS A 1 163 ? -23.187 -25.959 -21.419 1.00 58.25 163 LYS A CA 1
ATOM 1255 C C . LYS A 1 163 ? -24.460 -26.017 -20.577 1.00 58.25 163 LYS A C 1
ATOM 1257 O O . LYS A 1 163 ? -24.741 -27.038 -19.949 1.00 58.25 163 LYS A O 1
ATOM 1262 N N . SER A 1 164 ? -25.183 -24.903 -20.512 1.00 49.56 164 SER A N 1
ATOM 1263 C CA . SER A 1 164 ? -26.533 -24.892 -19.969 1.00 49.56 164 SER A CA 1
ATOM 1264 C C . SER A 1 164 ? -27.350 -25.918 -20.761 1.00 49.56 164 SER A C 1
ATOM 1266 O O . SER A 1 164 ? -27.260 -25.940 -21.993 1.00 49.56 164 SER A O 1
ATOM 1268 N N . PRO A 1 165 ? -28.087 -26.824 -20.096 1.00 58.78 165 PRO A N 1
ATOM 1269 C CA . PRO A 1 165 ? -28.971 -27.731 -20.801 1.00 58.78 165 PRO A CA 1
ATOM 1270 C C . PRO A 1 165 ? -30.021 -26.885 -21.516 1.00 58.78 165 PRO A C 1
ATOM 1272 O O . PRO A 1 165 ? -30.835 -26.206 -20.892 1.00 58.78 165 PRO A O 1
ATOM 1275 N N . THR A 1 166 ? -29.934 -26.890 -22.841 1.00 59.91 166 THR A N 1
ATOM 1276 C CA . THR A 1 166 ? -30.930 -26.341 -23.746 1.00 59.91 166 THR A CA 1
ATOM 1277 C C . THR A 1 166 ? -32.260 -27.002 -23.404 1.00 59.91 166 THR A C 1
ATOM 1279 O O . THR A 1 166 ? -32.420 -28.208 -23.579 1.00 59.91 166 THR A O 1
ATOM 1282 N N . ALA A 1 167 ? -33.187 -26.226 -22.846 1.00 58.09 167 ALA A N 1
ATOM 1283 C CA . ALA A 1 167 ? -34.565 -26.647 -22.673 1.00 58.09 167 ALA A CA 1
ATOM 1284 C C . ALA A 1 167 ? -35.186 -26.747 -24.070 1.00 58.09 167 ALA A C 1
ATOM 1286 O O . AL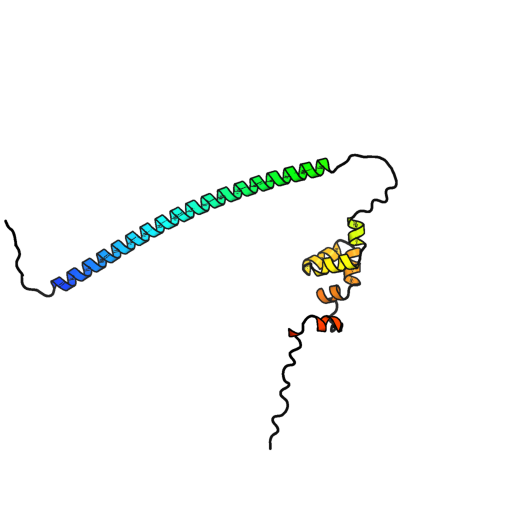A A 1 167 ? -35.544 -25.738 -24.677 1.00 58.09 167 ALA A O 1
ATOM 1287 N N . THR A 1 168 ? -35.235 -27.962 -24.604 1.00 64.06 168 THR A N 1
ATOM 1288 C CA . THR A 1 168 ? -35.909 -28.286 -25.857 1.00 64.06 168 THR A CA 1
ATOM 1289 C C . THR A 1 168 ? -37.017 -29.288 -25.547 1.00 64.06 168 THR A C 1
ATOM 1291 O O . THR A 1 168 ? -36.770 -30.296 -24.892 1.00 64.06 168 THR A O 1
ATOM 1294 N N . GLU A 1 169 ? -38.217 -28.942 -26.017 1.00 57.28 169 GLU A N 1
ATOM 1295 C CA . GLU A 1 169 ? -39.393 -29.800 -26.215 1.00 57.28 169 GLU A CA 1
ATOM 1296 C C . GLU A 1 169 ? -40.129 -30.319 -24.971 1.00 57.28 169 GLU A C 1
ATOM 1298 O O . GLU A 1 169 ? -39.974 -31.452 -24.526 1.00 57.28 169 GLU A O 1
ATOM 1303 N N . LEU A 1 170 ? -41.065 -29.493 -24.487 1.00 62.53 170 LEU A N 1
ATOM 1304 C CA . LEU A 1 170 ? -42.373 -30.008 -24.081 1.00 62.53 170 LEU A CA 1
ATOM 1305 C C . LEU A 1 170 ? -43.196 -30.199 -25.357 1.00 62.53 170 LEU A C 1
ATOM 1307 O O . LEU A 1 170 ? -43.777 -29.246 -25.876 1.00 62.53 170 LEU A O 1
ATOM 1311 N N . ASP A 1 171 ? -43.175 -31.425 -25.865 1.00 64.50 171 ASP A N 1
ATOM 1312 C CA . ASP A 1 171 ? -44.073 -31.882 -26.915 1.00 64.50 171 ASP A CA 1
ATOM 1313 C C . ASP A 1 171 ? -45.460 -32.109 -26.292 1.00 64.50 171 ASP A C 1
ATOM 1315 O O . ASP A 1 171 ? -45.607 -32.801 -25.280 1.00 64.50 171 ASP A O 1
ATOM 1319 N N . VAL A 1 172 ? -46.466 -31.447 -26.857 1.00 67.31 172 VAL A N 1
ATOM 1320 C CA . VAL A 1 172 ? -47.876 -31.572 -26.483 1.00 67.31 172 VAL A CA 1
ATOM 1321 C C . VAL A 1 172 ? -48.483 -32.638 -27.384 1.00 67.31 172 VAL A C 1
ATOM 1323 O O . VAL A 1 172 ? -48.579 -32.416 -28.587 1.00 67.31 172 VAL A O 1
ATOM 1326 N N . ASN A 1 173 ? -48.923 -33.754 -26.801 1.00 64.38 173 ASN A N 1
ATOM 1327 C CA . ASN A 1 173 ? -50.006 -34.592 -27.327 1.00 64.38 173 ASN A CA 1
ATOM 1328 C C . ASN A 1 173 ? -50.714 -35.323 -26.187 1.00 64.38 173 ASN A C 1
ATOM 1330 O O . ASN A 1 173 ? -50.017 -35.990 -25.390 1.00 64.38 173 ASN A O 1
#

Secondary structure (DSSP, 8-state):
------------TTHHHHHHHHHHHHHHHHHHHHHHHHHHHHHHHHHHHHHHHHHHHHHHHHHHHHHHHHHHHHHHHT--------------HHHHHHH-HHHHHHHHHHS-HHHHHHHHHH-HHHHHHHHH-HHHHHHTTS--S-----TTTTTS-TTTT------------

Organism: NCBI:txid329885

Foldseek 3Di:
DDDDDDDDDDDPPPVVVVVVVVVVVVVVVVVVVVVVVVVVVVVVVVVVVVVVVVVVVVVVVVVVVVVVVVVVVVVVVPDPPDPDDDPPPPPPVVCVQLVDLVNLLVVLVPDDLVVLVVVCVVDVSSVVSCVPDPVNCVVNVVDPDDPPPDVVVVVPDPPPPPDDPPPDDPDDD